Protein AF-A0A2T2Y780-F1 (afdb_monomer_lite)

Secondary structure (DSSP, 8-state):
-EEEEEE--S-TT------EEEEHHHHHHHHHHHHHHHHHTTS-TTEEEEEEE-SSSEEEEEEE--TT--

Radius of gyration: 13.01 Å; chains: 1; bounding box: 25×31×33 Å

Structure (mmCIF, N/CA/C/O backbone):
data_AF-A0A2T2Y780-F1
#
_entry.id   AF-A0A2T2Y780-F1
#
loop_
_atom_site.group_PDB
_atom_site.id
_atom_site.type_symbol
_atom_site.label_atom_id
_atom_site.label_alt_id
_atom_site.label_comp_id
_atom_site.label_asym_id
_atom_site.label_entity_id
_atom_site.label_seq_id
_atom_site.pdbx_PDB_ins_code
_atom_site.Cartn_x
_atom_site.Cartn_y
_atom_site.Cartn_z
_atom_site.occupancy
_atom_site.B_iso_or_equiv
_atom_site.auth_seq_id
_atom_site.auth_comp_id
_atom_site.auth_asym_id
_atom_site.auth_atom_id
_atom_site.pdbx_PDB_model_num
ATOM 1 N N . MET A 1 1 ? -5.956 4.943 18.287 1.00 63.88 1 MET A N 1
ATOM 2 C CA . MET A 1 1 ? -7.221 4.204 18.086 1.00 63.88 1 MET A CA 1
ATOM 3 C C . MET A 1 1 ? -6.981 3.083 17.079 1.00 63.88 1 MET A C 1
ATOM 5 O O . MET A 1 1 ? -6.235 3.305 16.129 1.00 63.88 1 MET A O 1
ATOM 9 N N . ILE A 1 2 ? -7.528 1.890 17.318 1.00 76.38 2 ILE A N 1
ATOM 10 C CA . ILE A 1 2 ? -7.459 0.735 16.407 1.00 76.38 2 ILE A CA 1
ATOM 11 C C . ILE A 1 2 ? -8.771 0.707 15.613 1.00 76.38 2 ILE A C 1
ATOM 13 O O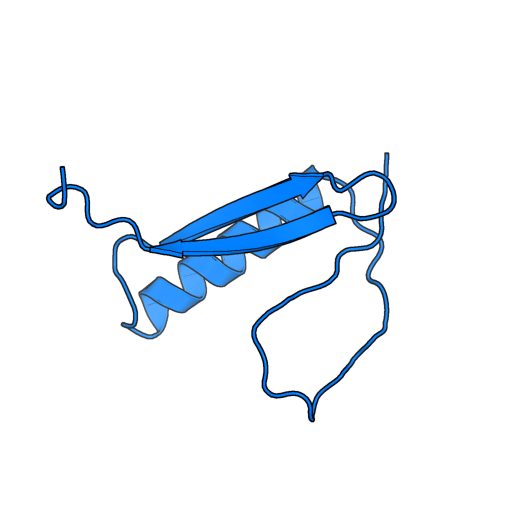 . ILE A 1 2 ? -9.831 0.797 16.228 1.00 76.38 2 ILE A O 1
ATOM 17 N N . LYS A 1 3 ? -8.711 0.598 14.282 1.00 74.25 3 LYS A N 1
ATOM 18 C CA . LYS A 1 3 ? -9.889 0.514 13.401 1.00 74.25 3 LYS A CA 1
ATOM 19 C C . LYS A 1 3 ? -9.720 -0.640 12.404 1.00 74.25 3 LYS A C 1
ATOM 21 O O . LYS A 1 3 ? -8.582 -1.002 12.098 1.00 74.25 3 LYS A O 1
ATOM 26 N N . PRO A 1 4 ? -10.808 -1.257 11.921 1.00 70.31 4 PRO A N 1
ATOM 27 C CA . PRO A 1 4 ? -10.726 -2.245 10.847 1.00 70.31 4 PRO A CA 1
ATOM 28 C C . PRO A 1 4 ? -10.108 -1.647 9.575 1.00 70.31 4 PRO A C 1
ATOM 30 O O . PRO A 1 4 ? -10.269 -0.456 9.317 1.00 70.31 4 PRO A O 1
ATOM 33 N N 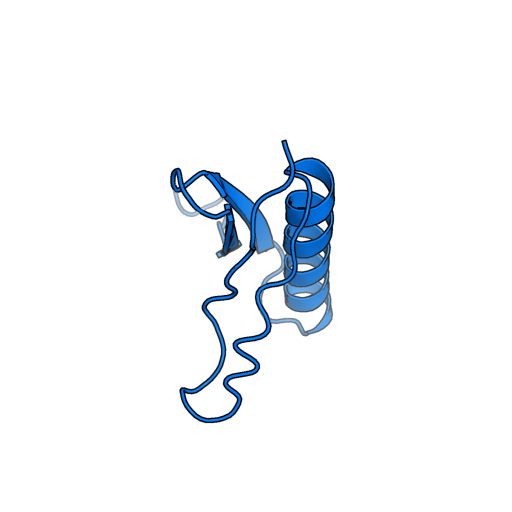. VAL A 1 5 ? -9.402 -2.462 8.790 1.00 57.50 5 VAL A N 1
ATOM 34 C CA . VAL A 1 5 ? -8.886 -2.109 7.459 1.00 57.50 5 VAL A CA 1
ATOM 35 C C . VAL A 1 5 ? -9.602 -2.939 6.399 1.00 57.50 5 VAL A C 1
ATOM 37 O O . VAL A 1 5 ? -9.632 -4.162 6.511 1.00 57.50 5 VAL A O 1
ATOM 40 N N . PHE A 1 6 ? -10.096 -2.290 5.342 1.00 63.75 6 PHE A N 1
ATOM 41 C CA . PHE A 1 6 ? -10.608 -2.967 4.147 1.00 63.75 6 PHE A CA 1
ATOM 42 C C . PHE A 1 6 ? -9.668 -2.692 2.967 1.00 63.75 6 PHE A C 1
ATOM 44 O O . PHE A 1 6 ? -9.444 -1.537 2.590 1.00 63.75 6 PHE A O 1
ATOM 51 N N . GLY A 1 7 ? -9.061 -3.746 2.420 1.00 53.34 7 GLY A N 1
ATOM 52 C CA . GLY A 1 7 ? -8.252 -3.658 1.206 1.00 53.34 7 GLY A CA 1
ATOM 53 C C . GLY A 1 7 ? -9.153 -3.646 -0.026 1.00 53.34 7 GLY A C 1
ATOM 54 O O . GLY A 1 7 ? -9.986 -4.531 -0.177 1.00 53.34 7 GLY A O 1
ATOM 55 N N . ILE A 1 8 ? -8.994 -2.661 -0.911 1.00 54.09 8 ILE A N 1
ATOM 56 C CA . ILE A 1 8 ? -9.668 -2.641 -2.216 1.00 54.09 8 ILE A CA 1
ATOM 57 C C . ILE A 1 8 ? -8.587 -2.886 -3.268 1.00 54.09 8 ILE A C 1
ATOM 59 O O . ILE A 1 8 ? -7.703 -2.046 -3.432 1.00 54.09 8 ILE A O 1
ATOM 63 N N . GLY A 1 9 ? -8.627 -4.041 -3.939 1.00 41.66 9 GLY A N 1
ATOM 64 C CA . GLY A 1 9 ? -7.650 -4.358 -4.988 1.00 41.66 9 GLY A CA 1
ATOM 65 C C . GLY A 1 9 ? -7.601 -5.793 -5.526 1.00 41.66 9 GLY A C 1
ATOM 66 O O . GLY A 1 9 ? -6.757 -6.055 -6.375 1.00 41.66 9 GLY A O 1
ATOM 67 N N . GLY A 1 10 ? -8.460 -6.715 -5.082 1.00 40.81 10 GLY A N 1
ATOM 68 C CA . GLY A 1 10 ? -8.570 -8.061 -5.665 1.00 40.81 10 GLY A CA 1
ATOM 69 C C . GLY A 1 10 ? -9.882 -8.246 -6.436 1.00 40.81 10 GLY A C 1
ATOM 70 O O . GLY A 1 10 ? -10.848 -7.539 -6.130 1.00 40.81 10 GLY A O 1
ATOM 71 N N . PRO A 1 11 ? -9.945 -9.162 -7.427 1.00 36.72 11 PRO A N 1
ATOM 72 C CA . PRO A 1 11 ? -11.213 -9.579 -8.023 1.00 36.72 11 PRO A CA 1
ATOM 73 C C . PRO A 1 11 ? -12.206 -9.987 -6.925 1.00 36.72 11 PRO A C 1
ATOM 75 O O . PRO A 1 11 ? -11.809 -10.490 -5.876 1.00 36.72 11 PRO A O 1
ATOM 78 N N . LEU A 1 12 ? -13.499 -9.763 -7.184 1.00 45.59 12 LEU A N 1
ATOM 79 C CA . LEU A 1 12 ? -14.652 -9.966 -6.284 1.00 45.59 12 LEU A CA 1
ATOM 80 C C . LEU A 1 12 ? -14.777 -11.376 -5.658 1.00 45.59 12 LEU A C 1
ATOM 82 O O . LEU A 1 12 ? -15.730 -11.627 -4.928 1.00 45.59 12 LEU A O 1
ATOM 86 N N . THR A 1 13 ? -13.860 -12.297 -5.950 1.00 38.59 13 THR A N 1
ATOM 87 C CA . THR A 1 13 ? -13.961 -13.727 -5.650 1.00 38.59 13 THR A CA 1
ATOM 88 C C . THR A 1 13 ? -13.169 -14.189 -4.424 1.00 38.59 13 THR A C 1
ATOM 90 O O . THR A 1 13 ? -13.540 -15.212 -3.865 1.00 38.59 13 THR A O 1
ATOM 93 N N . ASP A 1 14 ? -12.169 -13.439 -3.943 1.00 39.56 14 ASP A N 1
ATOM 94 C CA . ASP A 1 14 ? -11.360 -13.817 -2.760 1.00 39.56 14 ASP A CA 1
ATOM 95 C C . ASP A 1 14 ? -11.643 -12.898 -1.568 1.00 39.56 14 ASP A C 1
ATOM 97 O O . ASP A 1 14 ? -10.758 -12.270 -0.980 1.00 39.56 14 ASP A O 1
ATOM 101 N N . ALA A 1 15 ? -12.924 -12.750 -1.249 1.00 40.12 15 ALA A N 1
ATOM 102 C CA . ALA A 1 15 ? -13.373 -11.836 -0.221 1.00 40.12 15 ALA A CA 1
ATOM 103 C C . ALA A 1 15 ? -13.146 -12.413 1.186 1.00 40.12 15 ALA A C 1
ATOM 105 O O . ALA A 1 15 ? -14.073 -12.831 1.879 1.00 40.12 15 ALA A O 1
ATOM 106 N N . ASP A 1 16 ? -11.891 -12.388 1.629 1.00 43.19 16 ASP A N 1
ATOM 107 C CA . ASP A 1 16 ? -11.540 -12.458 3.044 1.00 43.19 16 ASP A CA 1
ATOM 108 C C . ASP A 1 16 ? -12.013 -11.152 3.720 1.00 43.19 16 ASP A C 1
ATOM 110 O O . ASP A 1 16 ? -11.256 -10.214 3.970 1.00 43.19 16 ASP A O 1
ATOM 114 N N . PHE A 1 17 ? -13.318 -11.068 4.002 1.00 51.62 17 PHE A N 1
ATOM 115 C CA . PHE A 1 17 ? -13.965 -9.969 4.737 1.00 51.62 17 PHE A CA 1
ATOM 116 C C . PHE A 1 17 ? -13.625 -9.966 6.240 1.00 51.62 17 PHE A C 1
ATOM 118 O O . PHE A 1 17 ? -14.301 -9.313 7.039 1.00 51.62 17 PHE A O 1
ATOM 125 N N . ASN A 1 18 ? -12.579 -10.678 6.659 1.00 49.19 18 ASN A N 1
ATOM 126 C CA . ASN A 1 18 ? -12.099 -10.634 8.031 1.00 49.19 18 ASN A CA 1
ATOM 127 C C . ASN A 1 18 ? -11.457 -9.270 8.281 1.00 49.19 18 ASN A C 1
ATOM 129 O O . ASN A 1 18 ? -10.297 -9.029 7.954 1.00 49.19 18 ASN A O 1
ATOM 133 N N . ALA A 1 19 ? -12.243 -8.353 8.843 1.00 57.59 19 ALA A N 1
ATOM 134 C CA . ALA A 1 19 ? -11.823 -6.994 9.124 1.00 57.59 19 ALA A CA 1
ATOM 135 C C . ALA A 1 19 ? -10.646 -6.997 10.116 1.00 57.59 19 ALA A C 1
ATOM 137 O O . ALA A 1 19 ? -10.823 -7.088 11.334 1.00 57.59 19 ALA A O 1
ATOM 138 N N . ILE A 1 20 ? -9.420 -6.889 9.598 1.00 67.25 20 ILE A N 1
ATOM 139 C CA . ILE A 1 20 ? -8.222 -6.844 10.434 1.00 67.25 20 ILE A CA 1
ATOM 140 C C . ILE A 1 20 ? -8.206 -5.489 11.136 1.00 67.25 20 ILE A C 1
ATOM 142 O O . ILE A 1 20 ? -8.056 -4.434 10.516 1.00 67.25 20 ILE A O 1
ATOM 146 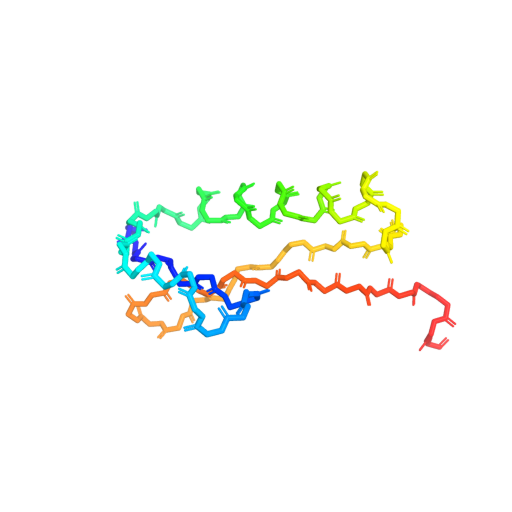N N . ARG A 1 21 ? -8.379 -5.514 12.456 1.00 72.38 21 ARG A N 1
ATOM 147 C CA . ARG A 1 21 ? -8.294 -4.332 13.311 1.00 72.38 21 ARG A CA 1
ATOM 148 C C . ARG A 1 21 ? -6.834 -3.920 13.472 1.00 72.38 21 ARG A C 1
ATOM 150 O O . ARG A 1 21 ? -6.041 -4.637 14.074 1.00 72.38 21 ARG A O 1
ATOM 157 N N . MET A 1 22 ? -6.482 -2.749 12.950 1.00 77.81 22 MET A N 1
ATOM 158 C CA . MET A 1 22 ? -5.123 -2.210 12.978 1.00 77.81 22 MET A CA 1
ATOM 159 C C . MET A 1 22 ? -5.122 -0.777 13.516 1.00 77.81 22 MET A C 1
ATOM 161 O O . MET A 1 22 ? -6.038 0.011 13.286 1.00 77.81 22 MET A O 1
ATOM 165 N N . SER A 1 23 ? -4.074 -0.403 14.244 1.00 85.69 23 SER A N 1
ATOM 166 C CA . SER A 1 23 ? -3.766 1.013 14.464 1.00 85.69 23 SER A CA 1
ATOM 167 C C . SER A 1 23 ? -3.414 1.692 13.136 1.00 85.69 23 SER A C 1
ATOM 169 O O . SER A 1 23 ? -2.934 1.037 12.210 1.00 85.69 23 SER A O 1
ATOM 171 N N . LYS A 1 24 ? -3.556 3.022 13.050 1.00 86.00 24 LYS A N 1
ATOM 172 C CA . LYS A 1 24 ? -3.145 3.789 11.857 1.00 86.00 24 LYS A CA 1
ATOM 173 C C . LYS A 1 24 ? -1.703 3.480 11.430 1.00 86.00 24 LYS A C 1
ATOM 175 O O . LYS A 1 24 ? -1.425 3.348 10.245 1.00 86.00 24 LYS A O 1
ATOM 180 N N . ARG A 1 25 ? -0.795 3.310 12.401 1.00 88.00 25 ARG A N 1
ATOM 181 C CA . ARG A 1 25 ? 0.610 2.945 12.15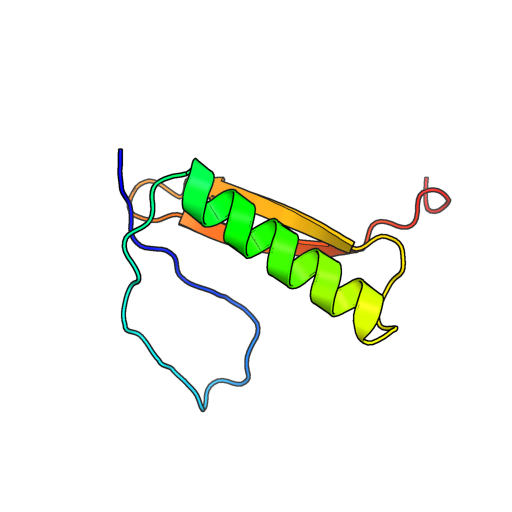4 1.00 88.00 25 ARG A CA 1
ATOM 182 C C . ARG A 1 25 ? 0.738 1.559 11.518 1.00 88.00 25 ARG A C 1
ATOM 184 O O . ARG A 1 25 ? 1.489 1.393 10.565 1.00 88.00 25 ARG A O 1
ATOM 191 N N . GLN A 1 26 ? -0.000 0.572 12.021 1.00 86.62 26 GLN A N 1
ATOM 192 C CA . GLN A 1 26 ? -0.031 -0.777 11.448 1.00 86.62 26 GLN A CA 1
ATOM 193 C C . GLN A 1 26 ? -0.646 -0.782 10.039 1.00 86.62 26 GLN A C 1
ATOM 195 O O . GLN A 1 26 ? -0.097 -1.425 9.147 1.00 86.62 26 GLN A O 1
ATOM 200 N N . ALA A 1 27 ? -1.719 -0.017 9.816 1.00 87.00 27 ALA A N 1
ATOM 201 C CA . ALA A 1 27 ? -2.307 0.165 8.490 1.00 87.00 27 ALA A CA 1
ATOM 202 C C . ALA A 1 27 ? -1.307 0.812 7.514 1.00 87.00 27 ALA A C 1
ATOM 204 O O . ALA A 1 27 ? -1.196 0.377 6.371 1.00 87.00 27 ALA A O 1
ATOM 205 N N . GLN A 1 28 ? -0.514 1.788 7.973 1.00 90.12 28 GLN A N 1
ATOM 206 C CA . GLN A 1 28 ? 0.510 2.420 7.136 1.00 90.12 28 GLN A CA 1
ATOM 207 C C . GLN A 1 28 ? 1.623 1.434 6.781 1.00 90.12 28 GLN A C 1
ATOM 209 O O . GLN A 1 28 ? 1.986 1.318 5.616 1.00 90.12 28 GLN A O 1
ATOM 214 N N . HIS A 1 29 ? 2.098 0.641 7.745 1.00 88.88 29 HIS A N 1
ATOM 215 C CA . HIS A 1 29 ? 3.068 -0.417 7.460 1.00 88.88 29 HIS A CA 1
ATOM 216 C C . HIS A 1 29 ? 2.547 -1.437 6.434 1.00 88.88 29 HIS A C 1
ATOM 218 O O . HIS A 1 29 ? 3.318 -1.899 5.588 1.00 88.88 29 HIS A O 1
ATOM 224 N N . ALA A 1 30 ? 1.256 -1.779 6.480 1.00 87.94 30 ALA A N 1
ATOM 225 C CA . ALA A 1 30 ? 0.629 -2.646 5.486 1.00 87.94 30 ALA A CA 1
ATOM 226 C C . ALA A 1 30 ? 0.558 -1.978 4.100 1.00 87.94 30 ALA A C 1
ATOM 228 O O . ALA A 1 30 ? 0.908 -2.618 3.106 1.00 87.94 30 ALA A O 1
ATOM 229 N N . ALA A 1 31 ? 0.198 -0.693 4.033 1.00 88.56 31 ALA A N 1
ATOM 230 C CA . ALA A 1 31 ? 0.196 0.092 2.798 1.00 88.56 31 ALA A CA 1
ATOM 231 C C . ALA A 1 31 ? 1.595 0.161 2.160 1.00 88.56 31 ALA A C 1
ATOM 233 O O . ALA A 1 31 ? 1.756 -0.110 0.969 1.00 88.56 31 ALA A O 1
ATOM 234 N N . ASP A 1 32 ? 2.624 0.440 2.962 1.00 90.88 32 ASP A N 1
ATOM 235 C CA . ASP A 1 32 ? 4.015 0.505 2.504 1.00 90.88 32 ASP A CA 1
ATOM 236 C C . ASP A 1 32 ? 4.514 -0.858 2.015 1.00 90.88 32 ASP A C 1
ATOM 238 O O . ASP A 1 32 ? 5.283 -0.944 1.057 1.00 90.88 32 ASP A O 1
ATOM 242 N N . ARG A 1 33 ? 4.075 -1.949 2.658 1.00 91.31 33 ARG A N 1
ATOM 243 C CA . ARG A 1 33 ? 4.396 -3.313 2.221 1.00 91.31 33 ARG A CA 1
ATOM 244 C C . ARG A 1 33 ? 3.797 -3.608 0.845 1.00 91.31 33 ARG A C 1
ATOM 246 O O . ARG A 1 33 ? 4.498 -4.171 0.008 1.00 91.31 33 ARG A O 1
ATOM 253 N N . LEU A 1 34 ? 2.549 -3.209 0.599 1.00 89.00 34 LEU A N 1
ATOM 254 C CA . LEU A 1 34 ? 1.902 -3.366 -0.710 1.00 89.00 34 LEU A CA 1
ATOM 255 C C . LEU A 1 34 ? 2.582 -2.510 -1.787 1.00 89.00 34 LEU A C 1
ATOM 257 O O . LEU A 1 34 ? 2.811 -2.987 -2.898 1.00 89.00 34 LEU A O 1
ATOM 261 N N . ALA A 1 35 ? 2.983 -1.283 -1.451 1.00 89.31 35 ALA A N 1
ATOM 262 C CA . ALA A 1 35 ? 3.750 -0.433 -2.357 1.00 89.31 35 ALA A CA 1
ATOM 263 C C . ALA A 1 35 ? 5.108 -1.059 -2.717 1.00 89.31 35 ALA A C 1
ATOM 265 O O . ALA A 1 35 ? 5.435 -1.170 -3.895 1.00 89.31 35 ALA A O 1
ATOM 266 N N . ARG A 1 36 ? 5.864 -1.563 -1.729 1.00 90.94 36 ARG A N 1
ATOM 267 C CA . ARG A 1 36 ? 7.125 -2.288 -1.979 1.00 90.94 36 ARG A CA 1
ATOM 268 C C . ARG A 1 36 ? 6.921 -3.526 -2.849 1.00 90.94 36 ARG A C 1
ATOM 270 O O . ARG A 1 36 ? 7.725 -3.759 -3.745 1.00 90.94 36 ARG A O 1
ATOM 277 N N . LYS A 1 37 ? 5.846 -4.287 -2.622 1.00 89.81 37 LYS A N 1
ATOM 278 C CA . LYS A 1 37 ? 5.491 -5.428 -3.475 1.00 89.81 37 LYS A CA 1
ATOM 279 C C . LYS A 1 37 ? 5.209 -4.986 -4.914 1.00 89.81 37 LYS A C 1
ATOM 281 O O . LYS A 1 37 ? 5.743 -5.583 -5.832 1.00 89.81 37 LYS A O 1
ATOM 286 N N . THR A 1 38 ? 4.478 -3.888 -5.102 1.00 86.06 38 THR A N 1
ATOM 287 C CA . THR A 1 38 ? 4.202 -3.307 -6.430 1.00 86.06 38 THR A CA 1
ATOM 288 C C . THR A 1 38 ? 5.492 -2.936 -7.177 1.00 86.06 38 THR A C 1
ATOM 290 O O . THR A 1 38 ? 5.583 -3.147 -8.385 1.00 86.06 38 THR A O 1
ATOM 293 N N . VAL A 1 39 ? 6.505 -2.424 -6.465 1.00 88.62 39 VAL A N 1
ATOM 294 C CA . VAL A 1 39 ? 7.841 -2.170 -7.037 1.00 88.62 39 VAL A CA 1
ATOM 295 C C . VAL A 1 39 ? 8.560 -3.480 -7.362 1.00 88.62 39 VAL A C 1
ATOM 297 O O . VAL A 1 39 ? 9.087 -3.624 -8.461 1.00 88.62 39 VAL A O 1
ATOM 300 N N . SER A 1 40 ? 8.571 -4.433 -6.426 1.00 90.25 40 SER A N 1
ATOM 301 C CA . SER A 1 40 ? 9.244 -5.731 -6.583 1.00 90.25 40 SER A CA 1
ATOM 302 C C . SER A 1 40 ? 8.678 -6.556 -7.737 1.00 90.25 40 SER A C 1
ATOM 304 O O . SER A 1 40 ? 9.433 -7.229 -8.428 1.00 90.25 40 SER A O 1
ATOM 306 N N . ASP A 1 41 ? 7.366 -6.484 -7.952 1.00 88.81 41 ASP A N 1
ATOM 307 C CA . ASP A 1 41 ? 6.661 -7.169 -9.037 1.00 88.81 41 ASP A CA 1
ATOM 308 C C . ASP A 1 41 ? 6.839 -6.429 -10.389 1.00 88.81 41 ASP A C 1
ATOM 310 O O . ASP A 1 41 ? 6.280 -6.840 -11.402 1.00 88.81 41 ASP A O 1
ATOM 314 N N . GLY A 1 42 ? 7.596 -5.322 -10.430 1.00 86.62 42 GLY A N 1
ATOM 315 C CA . GLY A 1 42 ? 7.901 -4.567 -11.651 1.00 86.62 42 GLY A CA 1
ATOM 316 C C . GLY A 1 42 ? 6.754 -3.701 -12.183 1.00 86.62 42 GLY A C 1
ATOM 317 O O . GLY A 1 42 ? 6.875 -3.123 -13.262 1.00 86.62 42 GLY A O 1
ATOM 318 N N . LEU A 1 43 ? 5.650 -3.572 -11.440 1.00 83.50 43 LEU A N 1
ATOM 319 C CA . LEU A 1 43 ? 4.440 -2.874 -11.893 1.00 83.50 43 LEU A CA 1
ATOM 320 C C . LEU A 1 43 ? 4.610 -1.346 -11.908 1.00 83.50 43 LEU A C 1
ATOM 322 O O . LEU A 1 43 ? 4.026 -0.655 -12.743 1.00 83.50 43 LEU A O 1
ATOM 326 N N . SER A 1 44 ? 5.389 -0.795 -10.974 1.00 85.56 44 SER A N 1
ATOM 327 C CA . SER A 1 44 ? 5.743 0.630 -10.942 1.00 85.56 44 SER A CA 1
ATOM 328 C C . SER A 1 44 ? 6.894 0.897 -9.980 1.00 85.56 44 SER A C 1
ATOM 330 O O . SER A 1 44 ? 6.857 0.457 -8.837 1.00 85.56 44 SER A O 1
ATOM 332 N N . THR A 1 45 ? 7.870 1.709 -10.390 1.00 87.19 45 THR A N 1
ATOM 333 C CA . THR A 1 45 ? 8.969 2.184 -9.528 1.00 87.19 45 THR A CA 1
ATOM 334 C C . THR A 1 45 ? 8.562 3.309 -8.574 1.00 87.19 45 THR A C 1
ATOM 336 O O . THR A 1 45 ? 9.315 3.646 -7.664 1.00 87.19 45 THR A O 1
ATOM 339 N N . TYR A 1 46 ? 7.371 3.886 -8.754 1.00 87.44 46 TYR A N 1
ATOM 340 C CA . TYR A 1 46 ? 6.888 5.037 -7.985 1.00 87.44 46 TYR A CA 1
ATOM 341 C C . TYR A 1 46 ? 5.655 4.717 -7.133 1.00 87.44 46 TYR A C 1
ATOM 343 O O . TYR A 1 46 ? 4.854 5.605 -6.828 1.00 87.44 46 TYR A O 1
ATOM 351 N N . ALA A 1 47 ? 5.464 3.444 -6.788 1.00 88.44 47 ALA A N 1
ATOM 352 C CA . ALA A 1 47 ? 4.373 3.028 -5.922 1.00 88.44 47 ALA A CA 1
ATOM 353 C C . ALA A 1 47 ? 4.543 3.609 -4.507 1.00 88.44 47 ALA A C 1
ATOM 355 O O . ALA A 1 47 ? 5.613 3.515 -3.902 1.00 88.44 47 ALA A O 1
ATOM 356 N N . LYS A 1 48 ? 3.470 4.186 -3.961 1.00 89.31 48 LYS A N 1
ATOM 357 C CA . LYS A 1 48 ? 3.400 4.705 -2.589 1.00 89.31 48 LYS A CA 1
ATOM 358 C C . LYS A 1 48 ? 2.117 4.242 -1.908 1.00 89.31 48 LYS A C 1
ATOM 360 O O . LYS A 1 48 ? 1.045 4.290 -2.507 1.00 89.31 48 LYS A O 1
ATOM 365 N N . GLY A 1 49 ? 2.242 3.801 -0.659 1.00 89.19 49 GLY A N 1
ATOM 366 C CA . GLY A 1 49 ? 1.125 3.362 0.170 1.00 89.19 49 GLY A CA 1
ATOM 367 C C . GLY A 1 49 ? 0.496 4.528 0.927 1.00 89.19 49 GLY A C 1
ATOM 368 O O . GLY A 1 49 ? 1.198 5.335 1.535 1.00 89.19 49 GLY A O 1
ATOM 369 N N . PHE A 1 50 ? -0.830 4.598 0.926 1.00 87.38 50 PHE A N 1
ATOM 370 C CA . PHE A 1 50 ? -1.610 5.616 1.622 1.00 87.38 50 PHE A CA 1
ATOM 371 C C . PHE A 1 50 ? -2.658 4.973 2.520 1.00 87.38 50 PHE A C 1
ATOM 373 O O . PHE A 1 50 ? -3.274 3.970 2.156 1.00 87.38 50 PHE A O 1
ATOM 380 N N . VAL A 1 51 ? -2.883 5.593 3.678 1.00 89.25 51 VAL A N 1
ATOM 381 C CA . VAL A 1 51 ? -3.961 5.241 4.603 1.00 89.25 51 VAL A CA 1
ATOM 382 C C . VAL A 1 51 ? -4.905 6.42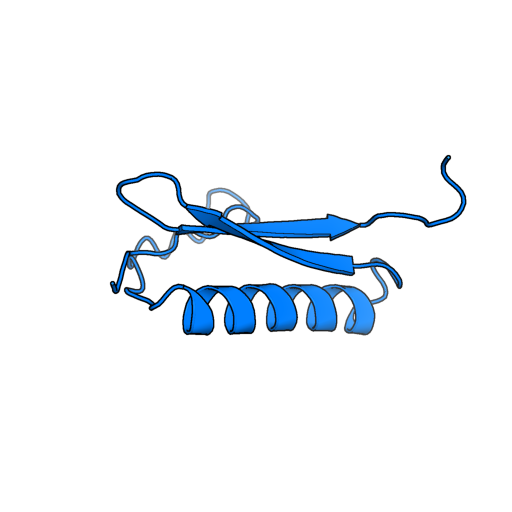3 4.742 1.00 89.25 51 VAL A C 1
ATOM 384 O O . VAL A 1 51 ? -4.509 7.491 5.211 1.00 89.25 51 VAL A O 1
ATOM 387 N N . PHE A 1 52 ? -6.166 6.203 4.397 1.00 85.94 52 PHE A N 1
ATOM 388 C CA . PHE A 1 52 ? -7.252 7.151 4.605 1.00 85.94 52 PHE A CA 1
ATOM 389 C C . PHE A 1 52 ? -8.068 6.720 5.824 1.00 85.94 52 PHE A C 1
ATOM 391 O O . PHE A 1 52 ? -8.394 5.543 5.972 1.00 85.94 52 PHE A O 1
ATOM 398 N N . ASP A 1 53 ? -8.378 7.660 6.713 1.00 86.00 53 ASP A N 1
ATOM 399 C CA . ASP A 1 53 ? -9.320 7.427 7.808 1.00 86.00 53 ASP A CA 1
ATOM 400 C C . ASP A 1 53 ? -10.732 7.745 7.305 1.00 86.00 53 ASP A C 1
ATOM 402 O O . ASP A 1 53 ? -11.022 8.895 6.983 1.00 86.00 53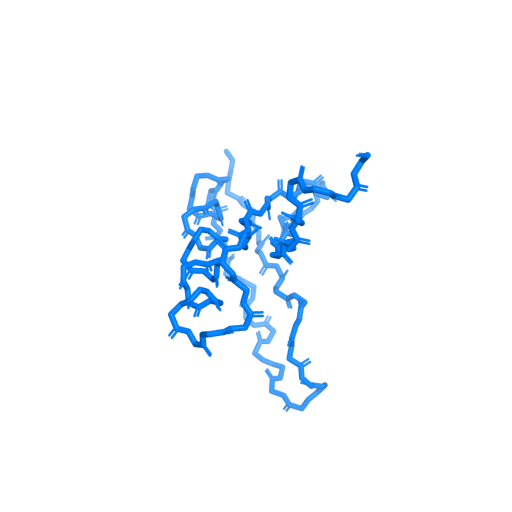 ASP A O 1
ATOM 406 N N . ALA A 1 54 ? -11.582 6.725 7.198 1.00 84.00 54 ALA A N 1
ATOM 407 C CA . ALA A 1 54 ? -12.956 6.834 6.712 1.00 84.00 54 ALA A CA 1
ATOM 408 C C . ALA A 1 54 ? -13.977 6.885 7.866 1.00 84.00 54 ALA A C 1
ATOM 410 O O . ALA A 1 54 ? -15.142 6.535 7.691 1.00 84.00 54 ALA A O 1
ATOM 411 N N . GLY A 1 55 ? -13.544 7.265 9.071 1.00 83.12 55 GLY A N 1
ATOM 412 C CA . GLY A 1 55 ? -14.390 7.287 10.262 1.00 83.12 55 GLY A CA 1
ATOM 413 C C . GLY A 1 55 ? -14.424 5.920 10.937 1.00 83.12 55 GLY A C 1
ATOM 414 O O . GLY A 1 55 ? -13.729 5.717 11.935 1.00 83.12 55 GLY A O 1
ATOM 415 N N . GLU A 1 56 ? -15.181 4.973 10.387 1.00 82.12 56 GLU A N 1
ATOM 416 C CA . GLU A 1 56 ? -15.381 3.641 10.986 1.00 82.12 56 GLU A CA 1
ATOM 417 C C . GLU A 1 56 ? -14.243 2.654 10.689 1.00 82.12 56 GLU A C 1
ATOM 419 O O . GLU A 1 56 ? -14.039 1.685 11.419 1.00 82.12 56 GLU A O 1
ATOM 424 N N . HIS A 1 57 ? -13.467 2.908 9.637 1.00 81.69 57 HIS A N 1
ATOM 425 C CA . HIS A 1 57 ? -12.393 2.037 9.175 1.00 81.69 57 HIS A CA 1
ATOM 426 C C . HIS A 1 57 ? -11.238 2.838 8.570 1.00 81.69 57 HIS A C 1
ATOM 428 O O . HIS A 1 57 ? -11.369 4.013 8.224 1.00 81.69 57 HIS A O 1
ATOM 434 N N . TYR A 1 58 ? -10.092 2.182 8.427 1.00 82.56 58 TYR A N 1
ATOM 435 C CA . TYR A 1 58 ? -8.995 2.652 7.597 1.00 82.56 58 TYR A CA 1
ATOM 436 C C . TYR A 1 58 ? -9.117 2.052 6.195 1.00 82.56 58 TYR A C 1
ATOM 438 O O . TYR A 1 58 ? -9.354 0.856 6.027 1.00 82.56 58 TYR A O 1
ATOM 446 N N . ARG A 1 59 ? -8.903 2.874 5.173 1.00 83.50 59 ARG A N 1
ATOM 447 C CA . ARG A 1 59 ? -8.779 2.432 3.784 1.00 83.50 59 ARG A CA 1
ATOM 448 C C . ARG A 1 59 ? -7.319 2.518 3.370 1.00 83.50 59 ARG A C 1
ATOM 450 O O . ARG A 1 59 ? -6.718 3.586 3.464 1.00 83.50 59 ARG A O 1
ATOM 457 N N . ILE A 1 60 ? -6.761 1.406 2.900 1.00 83.19 60 ILE A N 1
ATOM 458 C CA . ILE A 1 60 ? -5.414 1.370 2.324 1.00 83.19 60 ILE A CA 1
ATOM 459 C C . ILE A 1 60 ? -5.518 1.499 0.805 1.00 83.19 60 ILE A C 1
ATOM 461 O O . ILE A 1 60 ? -6.354 0.846 0.184 1.00 83.19 60 ILE A O 1
ATOM 465 N N . SER A 1 61 ? -4.659 2.322 0.209 1.00 82.25 61 SER A N 1
ATOM 466 C CA . SER A 1 61 ? -4.498 2.429 -1.242 1.00 82.25 61 SER A CA 1
ATOM 467 C C . SER A 1 61 ? -3.020 2.434 -1.613 1.00 82.25 61 SER A C 1
ATOM 469 O O . SER A 1 61 ? -2.192 2.928 -0.848 1.00 82.25 61 SER A O 1
ATOM 471 N N . VAL A 1 62 ? -2.686 1.924 -2.797 1.00 84.44 62 VAL A N 1
ATOM 472 C CA . VAL A 1 62 ? -1.366 2.109 -3.409 1.00 84.44 62 VAL A CA 1
ATOM 473 C C . VAL A 1 62 ? -1.548 2.988 -4.635 1.00 84.44 62 VAL A C 1
ATOM 475 O O . VAL A 1 62 ? -2.259 2.622 -5.566 1.00 84.44 62 VAL A O 1
ATOM 478 N N . CYS A 1 63 ? -0.906 4.150 -4.637 1.00 83.62 63 CYS A N 1
ATOM 479 C CA . CYS A 1 63 ? -0.911 5.055 -5.780 1.00 83.62 63 CYS A CA 1
ATOM 480 C C . CYS A 1 63 ? 0.425 4.951 -6.514 1.00 83.62 63 CYS A C 1
ATOM 482 O O . CYS A 1 63 ? 1.478 4.828 -5.888 1.00 83.62 63 CYS A O 1
ATOM 484 N N . VAL A 1 64 ? 0.389 5.046 -7.840 1.00 83.81 64 VAL A N 1
ATOM 485 C CA . VAL A 1 64 ? 1.583 5.107 -8.687 1.00 83.81 64 VAL A CA 1
ATOM 486 C C . VAL A 1 64 ? 1.690 6.517 -9.257 1.00 83.81 64 VAL A C 1
ATOM 488 O O . VAL A 1 64 ? 0.892 6.917 -10.096 1.00 83.81 64 VAL A O 1
ATOM 491 N N . THR A 1 65 ? 2.640 7.313 -8.770 1.00 69.44 65 THR A N 1
ATOM 492 C CA . THR A 1 65 ? 2.794 8.708 -9.218 1.00 69.44 65 THR A CA 1
ATOM 493 C C . THR A 1 65 ? 4.086 8.838 -10.003 1.00 69.44 65 THR A C 1
ATOM 495 O O . THR A 1 65 ? 5.159 8.784 -9.414 1.00 69.44 65 THR A O 1
ATOM 498 N N . ARG A 1 66 ? 4.026 9.017 -11.327 1.00 69.19 66 ARG A N 1
ATOM 499 C CA . ARG A 1 66 ? 5.237 9.339 -12.096 1.00 69.19 66 ARG A CA 1
ATOM 500 C C . ARG A 1 66 ? 5.637 10.789 -11.785 1.00 69.19 66 ARG A C 1
ATOM 502 O O . ARG A 1 66 ? 4.867 11.685 -12.112 1.00 69.19 66 ARG A O 1
ATOM 509 N N . PRO A 1 67 ? 6.830 11.061 -11.228 1.00 61.44 67 PRO A N 1
ATOM 510 C CA . PRO A 1 67 ? 7.260 12.420 -10.883 1.00 61.44 67 PRO A CA 1
ATOM 511 C C . PRO A 1 67 ? 7.472 13.347 -12.096 1.00 61.44 67 PRO A C 1
ATOM 513 O O . PRO A 1 67 ? 7.745 14.521 -11.905 1.00 61.44 67 PRO A O 1
ATOM 516 N N . ARG A 1 68 ? 7.340 12.842 -13.334 1.00 58.94 68 ARG A N 1
ATOM 517 C CA . ARG A 1 68 ? 7.389 13.627 -14.585 1.00 58.94 68 ARG A CA 1
ATOM 518 C C . ARG A 1 68 ? 6.012 13.907 -15.209 1.00 58.94 68 ARG A C 1
ATOM 520 O O . ARG A 1 68 ? 5.956 14.334 -16.351 1.00 58.94 68 ARG A O 1
ATOM 527 N N . ALA A 1 69 ? 4.915 13.586 -14.521 1.00 54.94 69 ALA A N 1
ATOM 528 C CA . ALA A 1 69 ? 3.552 13.791 -15.027 1.00 54.94 69 ALA A CA 1
ATOM 529 C C . ALA A 1 69 ? 2.923 15.125 -14.567 1.00 54.94 69 ALA A C 1
ATOM 531 O O . ALA A 1 69 ? 1.700 15.226 -14.519 1.00 54.94 69 ALA A O 1
ATOM 532 N N . ILE A 1 70 ? 3.750 16.110 -14.201 1.00 47.25 70 ILE A N 1
ATOM 533 C CA . ILE A 1 70 ? 3.344 17.481 -13.861 1.00 47.25 70 ILE A CA 1
ATOM 534 C C . ILE A 1 70 ? 3.989 18.415 -14.877 1.00 47.25 70 ILE A C 1
ATOM 536 O O . ILE A 1 70 ? 5.206 18.225 -15.110 1.00 47.25 70 ILE A O 1
#

pLDDT: mean 74.58, std 17.02, range [36.72, 91.31]

Organism: NCBI:txid2774054

Foldseek 3Di:
DWAFEDEDDDPPPPPPVVGDTGDPVRLQVVQQVVQVVCVVVVVAPQWHWDWDDPPRHIYIDIDHDDPPPD

Sequence (70 aa):
MIKPVFGIGGPLTDADFNAIRMSKRQAQHAADRLARKTVSDGLSTYAKGFVFDAGEHYRISVCVTRPRAI